Protein AF-C5LP57-F1 (afdb_monomer_lite)

Foldseek 3Di:
DVVVVVVLVVLVVVLVVVPDLVSLLVNLCVVVVDDADPVQSVLLSVQLVVVCVVDPDDDDPVVSNVSSQQSRQLDGPVVQVVVVVVDDPDHDDPPDDPRNSHGVNNVVVVVPDDCPDDPPDDDDDDDVVVVPDDDPDDDPCVVVVVCNCVSVDDD

Radius of gyration: 24.25 Å; chains: 1; bounding box: 62×37×64 Å

Organism: Perkinsus marinus (strain ATCC 50983 / TXsc) (NCBI:txid423536)

Sequence (155 aa):
MLCTVITLLFAMATALADGSSRSTFDSLRAQNKLAYTPEEELQHFNRFEEELQARPVPLSSDELAELYEETKPAIMQSLVDEVNSKQNLWTASTEQGRFYGSSLGDAKKLCGTFLNGTEELEEKVYPPEELVDIPDSFDARDAFKECKDVIGHVR

pLDDT: mean 84.33, std 17.59, range [32.75, 97.94]

Secondary structure (DSSP, 8-state):
-HHHHHHHHHHHHHHTTS--HHHHHHHHHHHHT----HHHHHHHHHHHHHHHHT-SSPPPHHHHHHHHHHHSBSS-HHHHHHHHHH--SS---S--SSSTT-BHHHHHTT------S---PPP----GGGSTT--S---HHHHTGGGHHHHT---

Structure (mmCIF, N/CA/C/O backbone):
data_AF-C5LP57-F1
#
_entry.id   AF-C5LP57-F1
#
loop_
_atom_site.group_PDB
_atom_site.id
_atom_site.type_symbol
_atom_site.label_atom_id
_atom_site.label_alt_id
_atom_site.label_comp_id
_atom_site.label_asym_id
_atom_site.label_entity_id
_atom_site.label_seq_id
_atom_site.pdbx_PDB_ins_code
_atom_site.Cartn_x
_atom_site.Cartn_y
_atom_site.Cartn_z
_atom_site.occupancy
_atom_site.B_iso_or_equiv
_atom_site.auth_seq_id
_atom_site.auth_comp_id
_atom_site.auth_asym_id
_atom_site.auth_atom_id
_atom_site.pdbx_PDB_model_num
ATOM 1 N N . MET A 1 1 ? -34.498 18.432 13.413 1.00 48.41 1 MET A N 1
ATOM 2 C CA . MET A 1 1 ? -33.038 18.445 13.168 1.00 48.41 1 MET A CA 1
ATOM 3 C C . MET A 1 1 ? -32.201 18.716 14.423 1.00 48.41 1 MET A C 1
ATOM 5 O O . MET A 1 1 ? -31.058 18.293 14.439 1.00 48.41 1 MET A O 1
ATOM 9 N N . LEU A 1 2 ? -32.743 19.327 15.491 1.00 37.47 2 LEU A N 1
ATOM 10 C CA . LEU A 1 2 ? -32.022 19.487 16.769 1.00 37.47 2 LEU A CA 1
ATOM 11 C C . LEU A 1 2 ? -31.876 18.174 17.573 1.00 37.47 2 LEU A C 1
ATOM 13 O O . LEU A 1 2 ? -30.826 17.935 18.158 1.00 37.47 2 LEU A O 1
ATOM 17 N N . CYS A 1 3 ? -32.887 17.291 17.567 1.00 32.75 3 CYS A N 1
ATOM 18 C CA . CYS A 1 3 ? -32.842 16.046 18.353 1.00 32.75 3 CYS A CA 1
ATOM 19 C C . CYS A 1 3 ? -31.726 15.085 17.928 1.00 32.75 3 CYS A C 1
ATOM 21 O O . CYS A 1 3 ? -31.125 14.459 18.788 1.00 32.75 3 CYS A O 1
ATOM 23 N N . THR A 1 4 ? -31.421 15.000 16.631 1.00 40.31 4 THR A N 1
ATOM 24 C CA . THR A 1 4 ? -30.391 14.101 16.087 1.00 40.31 4 THR A CA 1
ATOM 25 C C . THR A 1 4 ? -28.976 14.501 16.505 1.00 40.31 4 THR A C 1
ATOM 27 O O . THR A 1 4 ? -28.152 13.630 16.765 1.00 40.31 4 THR A O 1
ATOM 30 N N . VAL A 1 5 ? -28.710 15.806 16.633 1.00 40.62 5 VAL A N 1
ATOM 31 C CA . VAL A 1 5 ? -27.412 16.337 17.087 1.00 40.62 5 VAL A CA 1
ATOM 32 C C . VAL A 1 5 ? -27.225 16.106 18.589 1.00 40.62 5 VAL A C 1
ATOM 34 O O . VAL A 1 5 ? -26.138 15.744 19.029 1.00 40.62 5 VAL A O 1
ATOM 37 N N . ILE A 1 6 ? -28.303 16.228 19.372 1.00 40.06 6 ILE A N 1
ATOM 38 C CA . ILE A 1 6 ? -28.277 15.995 20.823 1.00 40.06 6 ILE A CA 1
ATOM 39 C C . ILE A 1 6 ? -28.050 14.509 21.139 1.00 40.06 6 ILE A C 1
ATOM 41 O O . ILE A 1 6 ? -27.254 14.200 22.022 1.00 40.06 6 ILE A O 1
ATOM 45 N N . THR A 1 7 ? -28.658 13.583 20.388 1.00 41.97 7 THR A N 1
ATOM 46 C CA . THR A 1 7 ? -28.369 12.141 20.524 1.00 41.97 7 THR A CA 1
ATOM 47 C C . THR A 1 7 ? -26.932 11.779 20.145 1.00 41.97 7 THR A C 1
ATOM 49 O O . THR A 1 7 ? -26.358 10.889 20.766 1.00 41.97 7 THR A O 1
ATOM 52 N N . LEU A 1 8 ? -26.328 12.479 19.176 1.00 39.22 8 LEU A N 1
ATOM 53 C CA . LEU A 1 8 ? -24.942 12.242 18.753 1.00 39.22 8 LEU A CA 1
ATOM 54 C C . LEU A 1 8 ? -23.933 12.676 19.833 1.00 39.22 8 LEU A C 1
ATOM 56 O O . LEU A 1 8 ? -23.000 11.943 20.149 1.00 39.22 8 LEU A O 1
ATOM 60 N N . LEU A 1 9 ? -24.164 13.844 20.442 1.00 38.22 9 LEU A N 1
ATOM 61 C CA . LEU A 1 9 ? -23.339 14.371 21.534 1.00 38.22 9 LEU A CA 1
ATOM 62 C C . LEU A 1 9 ? -23.459 13.527 22.812 1.00 38.22 9 LEU A C 1
ATOM 64 O O . LEU A 1 9 ? -22.467 13.315 23.506 1.00 38.22 9 LEU A O 1
ATOM 68 N N . PHE A 1 10 ? -24.650 12.995 23.107 1.00 38.62 10 PHE A N 1
ATOM 69 C CA . PHE A 1 10 ? -24.852 12.112 24.260 1.00 38.62 10 PHE A CA 1
ATOM 70 C C . PHE A 1 10 ? -24.182 10.741 24.092 1.00 38.62 10 PHE A C 1
ATOM 72 O O . PHE A 1 10 ? -23.667 10.203 25.071 1.00 38.62 10 PHE A O 1
ATOM 79 N N . ALA A 1 11 ? -24.140 10.194 22.872 1.00 39.97 11 ALA A N 1
ATOM 80 C CA . ALA A 1 11 ? -23.422 8.952 22.577 1.00 39.97 11 ALA A CA 1
ATOM 81 C C . ALA A 1 11 ? -21.897 9.117 22.742 1.00 39.97 11 ALA A C 1
ATOM 83 O O . ALA A 1 11 ? -21.249 8.265 23.344 1.00 39.97 11 ALA A O 1
ATOM 84 N N . MET A 1 12 ? -21.335 10.254 22.305 1.00 36.78 12 MET A N 1
ATOM 85 C CA . MET A 1 12 ? -19.924 10.593 22.552 1.00 36.78 12 MET A CA 1
ATOM 86 C C . MET A 1 12 ? -19.604 10.698 24.049 1.00 36.78 12 MET A C 1
ATOM 88 O O . MET A 1 12 ? -18.604 10.151 24.504 1.00 36.78 12 MET A O 1
ATOM 92 N N . ALA A 1 13 ? -20.464 11.359 24.830 1.00 40.41 13 ALA A N 1
ATOM 93 C CA . ALA A 1 13 ? -20.236 11.539 26.264 1.00 40.41 13 ALA A CA 1
ATOM 94 C C . ALA A 1 13 ? -20.374 10.234 27.073 1.00 40.41 13 ALA A C 1
ATOM 96 O O . ALA A 1 13 ? -19.735 10.091 28.111 1.00 40.41 13 ALA A O 1
ATOM 97 N N . THR A 1 14 ? -21.189 9.281 26.608 1.00 39.41 14 THR A N 1
ATOM 98 C CA . THR A 1 14 ? -21.385 7.983 27.280 1.00 39.41 14 THR A CA 1
ATOM 99 C C . THR A 1 14 ? -20.299 6.969 26.930 1.00 39.41 14 THR A C 1
ATOM 101 O O . THR A 1 14 ? -19.830 6.278 27.829 1.00 39.41 14 THR A O 1
ATOM 104 N N . ALA A 1 15 ? -19.802 6.935 25.688 1.00 41.34 15 ALA A N 1
ATOM 105 C CA . ALA A 1 15 ? -18.640 6.111 25.333 1.00 41.34 15 ALA A CA 1
ATOM 106 C C . ALA A 1 15 ? -17.362 6.553 26.074 1.00 41.34 15 ALA A C 1
ATOM 108 O O . ALA A 1 15 ? -16.585 5.705 26.512 1.00 41.34 15 ALA A O 1
ATOM 109 N N . LEU A 1 16 ? -17.201 7.868 26.291 1.00 46.62 16 LEU A N 1
ATOM 110 C CA . LEU A 1 16 ? -16.142 8.452 27.124 1.00 46.62 16 LEU A CA 1
ATOM 111 C C . LEU A 1 16 ? -16.276 8.106 28.622 1.00 46.62 16 LEU A C 1
ATOM 113 O O . LEU A 1 16 ? -15.297 8.231 29.355 1.00 46.62 16 LEU A O 1
ATOM 117 N N . ALA A 1 17 ? -17.455 7.678 29.089 1.00 39.44 17 ALA A N 1
ATOM 118 C CA . ALA A 1 17 ? -17.733 7.436 30.507 1.00 39.44 17 ALA A CA 1
ATOM 119 C C . ALA A 1 17 ? -17.504 5.980 30.966 1.00 39.44 17 ALA A C 1
ATOM 121 O O . ALA A 1 17 ? -17.326 5.766 32.163 1.00 39.44 17 ALA A O 1
ATOM 122 N N . ASP A 1 18 ? -17.458 5.000 30.052 1.00 44.00 18 ASP A N 1
ATOM 123 C CA . ASP A 1 18 ? -17.262 3.573 30.394 1.00 44.00 18 ASP A CA 1
ATOM 124 C C . ASP A 1 18 ? -15.782 3.138 30.466 1.00 44.00 18 ASP A C 1
ATOM 126 O O . ASP A 1 18 ? -15.472 2.023 30.881 1.00 44.00 18 ASP A O 1
ATOM 130 N N . GLY A 1 19 ? -14.839 4.008 30.083 1.00 56.44 19 GLY A N 1
ATOM 131 C CA . GLY A 1 19 ? -13.398 3.811 30.307 1.00 56.44 19 GLY A CA 1
ATOM 132 C C . GLY A 1 19 ? -12.732 2.651 29.548 1.00 56.44 19 GLY A C 1
ATOM 133 O O . GLY A 1 19 ? -11.554 2.386 29.781 1.00 56.44 19 GLY A O 1
ATOM 134 N N . SER A 1 20 ? -13.439 1.961 28.647 1.00 77.62 20 SER A N 1
ATOM 135 C CA . SER A 1 20 ? -12.894 0.846 27.864 1.00 77.62 20 SER A CA 1
ATOM 136 C C . SER A 1 20 ? -12.450 1.297 26.468 1.00 77.62 20 SER A C 1
ATOM 138 O O . SER A 1 20 ? -13.209 1.922 25.733 1.00 77.62 20 SER A O 1
ATOM 140 N N . SER A 1 21 ? -11.236 0.917 26.061 1.00 87.12 21 SER A N 1
ATOM 141 C CA . SER A 1 21 ? -10.704 1.032 24.687 1.00 87.12 21 SER A CA 1
ATOM 142 C C . SER A 1 21 ? -11.709 0.573 23.618 1.00 87.12 21 SER A C 1
ATOM 144 O O . SER A 1 21 ? -11.792 1.156 22.533 1.00 87.12 21 SER A O 1
ATOM 146 N N . ARG A 1 22 ? -12.514 -0.447 23.940 1.00 91.19 22 ARG A N 1
ATOM 147 C CA . ARG A 1 22 ? -13.490 -1.060 23.039 1.00 91.19 22 ARG A CA 1
ATOM 148 C C . ARG A 1 22 ? -14.668 -0.150 22.694 1.00 91.19 22 ARG A C 1
ATOM 150 O O . ARG A 1 22 ? -15.028 -0.073 21.522 1.00 91.19 22 ARG A O 1
ATOM 157 N N . SER A 1 23 ? -15.234 0.575 23.661 1.00 91.25 23 SER A N 1
ATOM 158 C CA . SER A 1 23 ? -16.378 1.467 23.400 1.00 91.25 23 SER A CA 1
ATOM 159 C C . SER A 1 23 ? -15.994 2.610 22.455 1.00 91.25 23 SER A C 1
ATOM 161 O O . SER A 1 23 ? -16.752 2.959 21.544 1.00 91.25 23 SER A O 1
ATOM 163 N N . THR A 1 24 ? -14.790 3.156 22.633 1.00 91.44 24 THR A N 1
ATOM 164 C CA . THR A 1 24 ? -14.207 4.173 21.752 1.00 91.44 24 THR A CA 1
ATOM 165 C C . THR A 1 24 ? -14.001 3.625 20.342 1.00 91.44 24 THR A C 1
ATOM 167 O O . THR A 1 24 ? -14.444 4.245 19.374 1.00 91.44 24 THR A O 1
ATOM 170 N N . PHE A 1 25 ? -13.397 2.439 20.216 1.00 93.94 25 PHE A N 1
ATOM 171 C CA . PHE A 1 25 ? -13.176 1.787 18.924 1.00 93.94 25 PHE A CA 1
ATOM 172 C C . PHE A 1 25 ? -14.486 1.540 18.162 1.00 93.94 25 PHE A C 1
ATOM 174 O O . PHE A 1 25 ? -14.606 1.909 16.993 1.00 93.94 25 PHE A O 1
ATOM 181 N N . ASP A 1 26 ? -15.493 0.966 18.827 1.00 93.00 26 ASP A N 1
ATOM 182 C CA . ASP A 1 26 ? -16.787 0.660 18.209 1.00 93.00 26 ASP A CA 1
ATOM 183 C C . ASP A 1 26 ? -17.512 1.946 17.760 1.00 93.00 26 ASP A C 1
ATOM 185 O O . ASP A 1 26 ? -18.139 1.978 16.695 1.00 93.00 26 ASP A O 1
ATOM 189 N N . SER A 1 27 ? -17.360 3.041 18.516 1.00 92.25 27 SER A N 1
ATOM 190 C CA . SER A 1 27 ? -17.898 4.359 18.155 1.00 92.25 27 SER A CA 1
ATOM 191 C C . SER A 1 27 ? -17.242 4.936 16.896 1.00 92.25 27 SER A C 1
ATOM 193 O O . SER A 1 27 ? -17.944 5.446 16.021 1.00 92.25 27 SER A O 1
ATOM 195 N N . LEU A 1 28 ? -15.914 4.838 16.773 1.00 93.81 28 LEU A N 1
ATOM 196 C CA . LEU A 1 28 ? -15.162 5.302 15.597 1.00 93.81 28 LEU A CA 1
ATOM 197 C C . LEU A 1 28 ? -15.454 4.434 14.367 1.00 93.81 28 LEU A C 1
ATOM 199 O O . LEU A 1 28 ? -15.661 4.945 13.263 1.00 93.81 28 LEU A O 1
ATOM 203 N N . ARG A 1 29 ? -15.578 3.119 14.555 1.00 92.12 29 ARG A N 1
ATOM 204 C CA . ARG A 1 29 ? -15.981 2.189 13.496 1.00 92.12 29 ARG A CA 1
ATOM 205 C C . ARG A 1 29 ? -17.354 2.533 12.921 1.00 92.12 29 ARG A C 1
ATOM 207 O O . ARG A 1 29 ? -17.515 2.562 11.699 1.00 92.12 29 ARG A O 1
ATOM 214 N N . ALA A 1 30 ? -18.339 2.801 13.780 1.00 90.81 30 ALA A N 1
ATOM 215 C CA . ALA A 1 30 ? -19.697 3.133 13.350 1.00 90.81 30 ALA A CA 1
ATOM 216 C C . ALA A 1 30 ? -19.746 4.389 12.457 1.00 90.81 30 ALA A C 1
ATOM 218 O O . ALA A 1 30 ? -20.602 4.490 11.577 1.00 90.81 30 ALA A O 1
ATOM 219 N N . GLN A 1 31 ? -18.810 5.324 12.646 1.00 88.69 31 GLN A N 1
ATOM 220 C CA . GLN A 1 31 ? -18.696 6.542 11.840 1.00 88.69 31 GLN A CA 1
ATOM 221 C C . GLN A 1 31 ? -18.073 6.282 10.459 1.00 88.69 31 GLN A C 1
ATOM 223 O O . GLN A 1 31 ? -18.538 6.848 9.469 1.00 88.69 31 GLN A O 1
ATOM 228 N N . ASN A 1 32 ? -17.077 5.394 10.374 1.00 83.75 32 ASN A N 1
ATOM 229 C CA . ASN A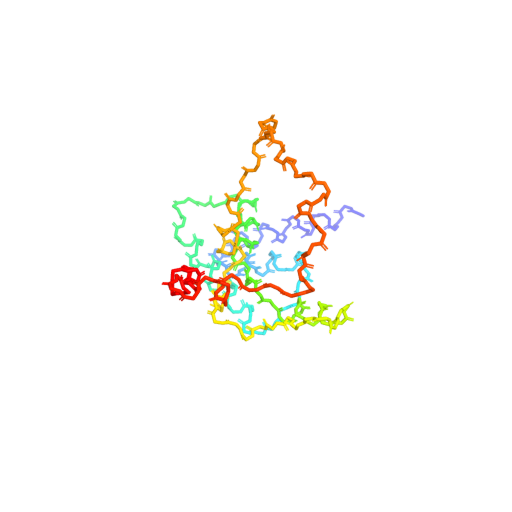 1 32 ? -16.276 5.168 9.164 1.00 83.75 32 ASN A CA 1
ATOM 230 C C . ASN A 1 32 ? -16.915 4.225 8.124 1.00 83.75 32 ASN A C 1
ATOM 232 O O . ASN A 1 32 ? -16.446 4.161 6.991 1.00 83.75 32 ASN A O 1
ATOM 236 N N . LYS A 1 33 ? -18.009 3.522 8.462 1.00 82.44 33 LYS A N 1
ATOM 237 C CA . LYS A 1 33 ? -18.785 2.652 7.541 1.00 82.44 33 LYS A CA 1
ATOM 238 C C . LYS A 1 33 ? -17.939 1.633 6.754 1.00 82.44 33 LYS A C 1
ATOM 240 O O . LYS A 1 33 ? -18.274 1.288 5.622 1.00 82.44 33 LYS A O 1
ATOM 245 N N . LEU A 1 34 ? -16.858 1.137 7.352 1.00 79.25 34 LEU A N 1
ATOM 246 C CA . LEU A 1 34 ? -15.991 0.131 6.741 1.00 79.25 34 LEU A CA 1
ATOM 247 C C . LEU A 1 34 ? -16.502 -1.287 7.031 1.00 79.25 34 LEU A C 1
ATOM 249 O O . LEU A 1 34 ? -16.909 -1.602 8.152 1.00 79.25 34 LEU A O 1
ATOM 253 N N . ALA A 1 35 ? -16.462 -2.142 6.008 1.00 85.81 35 ALA A N 1
ATOM 254 C CA . ALA A 1 35 ? -16.758 -3.564 6.129 1.00 85.81 35 ALA A CA 1
ATOM 255 C C . ALA A 1 35 ? -15.469 -4.327 6.456 1.00 85.81 35 ALA A C 1
ATOM 257 O O . ALA A 1 35 ? -14.546 -4.355 5.641 1.00 85.81 35 ALA A O 1
ATOM 258 N N . TYR A 1 36 ? -15.439 -4.929 7.644 1.00 89.19 36 TYR A N 1
ATOM 259 C CA . TYR A 1 36 ? -14.362 -5.791 8.126 1.00 89.19 36 TYR A CA 1
ATOM 260 C C . TYR A 1 36 ? -14.827 -7.247 8.131 1.00 89.19 36 TYR A C 1
ATOM 262 O O . TYR A 1 36 ? -15.983 -7.532 8.461 1.00 89.19 36 TYR A O 1
ATOM 270 N N . THR A 1 37 ? -13.914 -8.164 7.839 1.00 92.62 37 THR A N 1
ATOM 271 C CA . THR A 1 37 ? -14.008 -9.546 8.323 1.00 92.62 37 THR A CA 1
ATOM 272 C C . THR A 1 37 ? -13.789 -9.586 9.846 1.00 92.62 37 THR A C 1
ATOM 274 O O . THR A 1 37 ? -13.200 -8.653 10.405 1.00 92.62 37 THR A O 1
ATOM 277 N N . PRO A 1 38 ? -14.245 -10.639 10.552 1.00 93.31 38 PRO A N 1
ATOM 278 C CA . PRO A 1 38 ? -13.986 -10.788 11.986 1.00 93.31 38 PRO A CA 1
ATOM 279 C C . PRO A 1 38 ? -12.494 -10.721 12.346 1.00 93.31 38 PRO A C 1
ATOM 281 O O . PRO A 1 38 ? -12.125 -10.129 13.359 1.00 93.31 38 PRO A O 1
ATOM 284 N N . GLU A 1 39 ? -11.636 -11.292 11.502 1.00 92.00 39 GLU A N 1
ATOM 285 C CA . GLU A 1 39 ? -10.188 -11.329 11.692 1.00 92.00 39 GLU A CA 1
ATOM 286 C C . GLU A 1 39 ? -9.556 -9.938 11.541 1.00 92.00 39 GLU A C 1
ATOM 288 O O . GLU A 1 39 ? -8.757 -9.532 12.386 1.00 92.00 39 GLU A O 1
ATOM 293 N N . GLU A 1 40 ? -9.943 -9.179 10.511 1.00 94.38 40 GLU A N 1
ATOM 294 C CA . GLU A 1 40 ? -9.459 -7.808 10.293 1.00 94.38 40 GLU A CA 1
ATOM 295 C C . GLU A 1 40 ? -9.902 -6.864 11.412 1.00 94.38 40 GLU A C 1
ATOM 297 O O . GLU A 1 40 ? -9.127 -6.017 11.854 1.00 94.38 40 GLU A O 1
ATOM 302 N N . GLU A 1 41 ? -11.142 -7.007 11.888 1.00 94.56 41 GLU A N 1
ATOM 303 C CA . GLU A 1 41 ? -11.652 -6.203 12.996 1.00 94.56 41 GLU A CA 1
ATOM 304 C C . GLU A 1 41 ? -10.872 -6.480 14.284 1.00 94.56 41 GLU A C 1
ATOM 306 O O . GLU A 1 41 ? -10.495 -5.547 14.996 1.00 94.56 41 GLU A O 1
ATOM 311 N N . LEU A 1 42 ? -10.612 -7.757 14.578 1.00 93.81 42 LEU A N 1
ATOM 312 C CA . LEU A 1 42 ? -9.822 -8.152 15.737 1.00 93.81 42 LEU A CA 1
ATOM 313 C C . LEU A 1 42 ? -8.388 -7.621 15.633 1.00 93.81 42 LEU A C 1
ATOM 315 O O . LEU A 1 42 ? -7.867 -7.082 16.609 1.00 93.81 42 LEU A O 1
ATOM 319 N N . GLN A 1 43 ? -7.765 -7.726 14.456 1.00 93.25 43 GLN A N 1
ATOM 320 C CA . GLN A 1 43 ? -6.438 -7.166 14.204 1.00 93.25 43 GLN A CA 1
ATOM 321 C C . GLN A 1 43 ? -6.418 -5.651 14.445 1.00 93.25 43 GLN A C 1
ATOM 323 O O . GLN A 1 43 ? -5.530 -5.154 15.139 1.00 93.25 43 GLN A O 1
ATOM 328 N N . HIS A 1 44 ? -7.396 -4.925 13.897 1.00 95.75 44 HIS A N 1
ATOM 329 C CA . HIS A 1 44 ? -7.503 -3.477 14.053 1.00 95.75 44 HIS A CA 1
ATOM 330 C C . HIS A 1 44 ? -7.665 -3.087 15.521 1.00 95.75 44 HIS A C 1
ATOM 332 O O . HIS A 1 44 ? -6.920 -2.246 16.017 1.00 95.75 44 HIS A O 1
ATOM 338 N N . PHE A 1 45 ? -8.592 -3.733 16.232 1.00 95.44 45 PHE A N 1
ATOM 339 C CA . PHE A 1 45 ? -8.837 -3.443 17.640 1.00 95.44 45 PHE A CA 1
ATOM 340 C C . PHE A 1 45 ? -7.604 -3.716 18.506 1.00 95.44 45 PHE A C 1
ATOM 342 O O . PHE A 1 45 ? -7.225 -2.854 19.294 1.00 95.44 45 PHE A O 1
ATOM 349 N N . ASN A 1 46 ? -6.950 -4.869 18.330 1.00 94.75 46 ASN A N 1
ATOM 350 C CA . ASN A 1 46 ? -5.761 -5.222 19.108 1.00 94.75 46 ASN A CA 1
ATOM 351 C C . ASN A 1 46 ? -4.640 -4.195 18.912 1.00 94.75 46 ASN A C 1
ATOM 353 O O . ASN A 1 46 ? -4.026 -3.760 19.883 1.00 94.75 46 ASN A O 1
ATOM 357 N N . ARG A 1 47 ? -4.399 -3.770 17.664 1.00 95.69 47 ARG A N 1
ATOM 358 C CA . ARG A 1 47 ? -3.373 -2.766 17.365 1.00 95.69 47 ARG A CA 1
ATOM 359 C C . ARG A 1 47 ? -3.742 -1.386 17.909 1.00 95.69 47 ARG A C 1
ATOM 361 O O . ARG A 1 47 ? -2.889 -0.705 18.469 1.00 95.69 47 ARG A O 1
ATOM 368 N N . PHE A 1 48 ? -5.005 -0.986 17.765 1.00 96.00 48 PHE A N 1
ATOM 369 C CA . PHE A 1 48 ? -5.527 0.261 18.322 1.00 96.00 48 PHE A CA 1
ATOM 370 C C . PHE A 1 48 ? -5.361 0.311 19.842 1.00 96.00 48 PHE A C 1
ATOM 372 O O . PHE A 1 48 ? -4.881 1.308 20.374 1.00 96.00 48 PHE A O 1
ATOM 379 N N . GLU A 1 49 ? -5.723 -0.765 20.541 1.00 94.81 49 GLU A N 1
ATOM 380 C CA . GLU A 1 49 ? -5.595 -0.860 21.993 1.00 94.81 49 GLU A CA 1
ATOM 381 C C . GLU A 1 49 ? -4.133 -0.809 22.448 1.00 94.81 49 GLU A C 1
ATOM 383 O O . GLU A 1 49 ? -3.813 -0.038 23.354 1.00 94.81 49 GLU A O 1
ATOM 388 N N . GLU A 1 50 ? -3.249 -1.578 21.809 1.00 93.81 50 GLU A N 1
ATOM 389 C CA . GLU A 1 50 ? -1.815 -1.585 22.113 1.00 93.81 50 GLU A CA 1
ATOM 390 C C . GLU A 1 50 ? -1.210 -0.179 21.980 1.00 93.81 50 GLU A C 1
ATOM 392 O O . GLU A 1 50 ? -0.564 0.322 22.906 1.00 93.81 50 GLU A O 1
ATOM 397 N N . GLU A 1 51 ? -1.457 0.496 20.854 1.00 94.44 51 GLU A N 1
ATOM 398 C CA . GLU A 1 51 ? -0.919 1.836 20.627 1.00 94.44 51 GLU A CA 1
ATOM 399 C C . GLU A 1 51 ? -1.568 2.892 21.528 1.00 94.44 51 GLU A C 1
ATOM 401 O O . GLU A 1 51 ? -0.878 3.818 21.953 1.00 94.44 51 GLU A O 1
ATOM 406 N N . LEU A 1 52 ? -2.856 2.755 21.862 1.00 93.00 52 LEU A N 1
ATOM 407 C CA . LEU A 1 52 ? -3.547 3.653 22.789 1.00 93.00 52 LEU A CA 1
ATOM 408 C C . LEU A 1 52 ? -2.961 3.545 24.203 1.00 93.00 52 LEU A C 1
ATOM 410 O O . LEU A 1 52 ? -2.704 4.566 24.838 1.00 93.00 52 LEU A O 1
ATOM 414 N N . GLN A 1 53 ? -2.709 2.324 24.683 1.00 90.38 53 GLN A N 1
ATOM 415 C CA . GLN A 1 53 ? -2.110 2.075 25.999 1.00 90.38 53 GLN A CA 1
ATOM 416 C C . GLN A 1 53 ? -0.658 2.563 26.091 1.00 90.38 53 GLN A C 1
ATOM 418 O O . GLN A 1 53 ? -0.200 2.934 27.172 1.00 90.38 53 GLN A O 1
ATOM 423 N N . ALA A 1 54 ? 0.067 2.601 24.970 1.00 91.69 54 ALA A N 1
ATOM 424 C CA . ALA A 1 54 ? 1.426 3.133 24.913 1.00 91.69 54 ALA A CA 1
ATOM 425 C C . ALA A 1 54 ? 1.492 4.673 25.013 1.00 91.69 54 ALA A C 1
ATOM 427 O O . ALA A 1 54 ? 2.583 5.230 25.177 1.00 91.69 54 ALA A O 1
ATOM 428 N N . ARG A 1 55 ? 0.360 5.390 24.912 1.00 87.38 55 ARG A N 1
ATOM 429 C CA . ARG A 1 55 ? 0.334 6.860 24.986 1.00 87.38 55 ARG A CA 1
ATOM 430 C C . ARG A 1 55 ? 0.338 7.344 26.444 1.00 87.38 55 ARG A C 1
ATOM 432 O O . ARG A 1 55 ? -0.456 6.879 27.255 1.00 87.38 55 ARG A O 1
ATOM 439 N N . PRO A 1 56 ? 1.18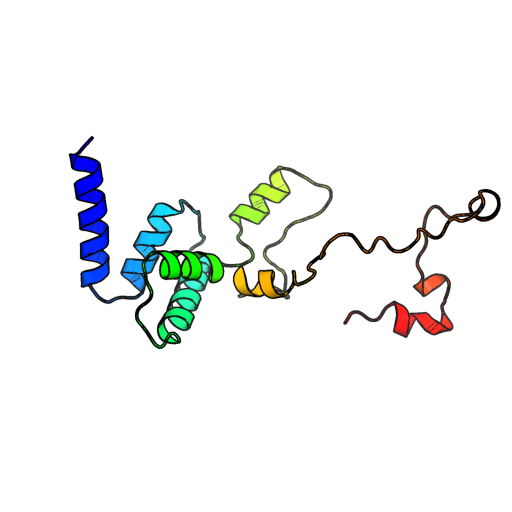9 8.327 26.792 1.00 80.12 56 PRO A N 1
ATOM 440 C CA . PRO A 1 56 ? 1.347 8.779 28.177 1.00 80.12 56 PRO A CA 1
ATOM 441 C C . PRO A 1 56 ? 0.231 9.712 28.676 1.00 80.12 56 PRO A C 1
ATOM 443 O O . PRO A 1 56 ? 0.177 10.007 29.869 1.00 80.12 56 PRO A O 1
ATOM 446 N N . VAL A 1 57 ? -0.622 10.228 27.786 1.00 82.88 57 VAL A N 1
ATOM 447 C CA . VAL A 1 57 ? -1.650 11.238 28.088 1.00 82.88 57 VAL A CA 1
ATOM 448 C C . VAL A 1 57 ? -2.951 10.848 27.380 1.00 82.88 57 VAL A C 1
ATOM 450 O O . VAL A 1 57 ? -2.878 10.295 26.279 1.00 82.88 57 VAL A O 1
ATOM 453 N N . PRO A 1 58 ? -4.132 11.134 27.969 1.00 85.25 58 PRO A N 1
ATOM 454 C CA . PRO A 1 58 ? -5.402 10.978 27.273 1.00 85.25 58 PRO A CA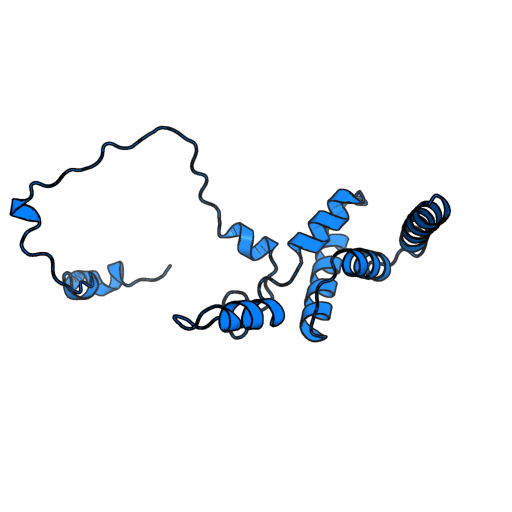 1
ATOM 455 C C . PRO A 1 58 ? -5.404 11.750 25.954 1.00 85.25 58 PRO A C 1
ATOM 457 O O . PRO A 1 58 ? -5.124 12.949 25.931 1.00 85.25 58 PRO A O 1
ATOM 460 N N . LEU A 1 59 ? -5.722 11.050 24.871 1.00 87.56 59 LEU A N 1
ATOM 461 C CA . LEU A 1 59 ? -5.828 11.634 23.542 1.00 87.56 59 LEU A CA 1
ATOM 462 C C . LEU A 1 59 ? -7.119 12.452 23.411 1.00 87.56 59 LEU A C 1
ATOM 464 O O . LEU A 1 59 ? -8.164 12.095 23.962 1.00 87.56 59 LEU A O 1
ATOM 468 N N . SER A 1 60 ? -7.051 13.543 22.655 1.00 91.12 60 SER A N 1
ATOM 469 C CA . SER A 1 60 ? -8.231 14.264 22.182 1.00 91.12 60 SER A CA 1
ATOM 470 C C . SER A 1 60 ? -9.047 13.419 21.194 1.00 91.12 60 SER A C 1
ATOM 472 O O . SER A 1 60 ? -8.592 12.390 20.693 1.00 91.12 60 SER A O 1
ATOM 474 N N . SER A 1 61 ? -10.270 13.859 20.881 1.00 89.94 61 SER A N 1
ATOM 475 C CA . SER A 1 61 ? -11.127 13.162 19.910 1.00 89.94 61 SER A CA 1
ATOM 476 C C . SER A 1 61 ? -10.481 13.047 18.524 1.00 89.94 61 SER A C 1
ATOM 478 O O . SER A 1 61 ? -10.652 12.022 17.868 1.00 89.94 61 SER A O 1
ATOM 480 N N . ASP A 1 62 ? -9.756 14.077 18.086 1.00 92.19 62 ASP A N 1
ATOM 481 C CA . ASP A 1 62 ? -9.116 14.095 16.767 1.00 92.19 62 ASP A CA 1
ATOM 482 C C . ASP A 1 62 ? -7.916 13.141 16.733 1.00 92.19 62 ASP A C 1
ATOM 484 O O . ASP A 1 62 ? -7.779 12.351 15.803 1.00 92.19 62 ASP A O 1
ATOM 488 N N . GLU A 1 63 ? -7.105 13.127 17.795 1.00 93.69 63 GLU A N 1
ATOM 489 C CA . GLU A 1 63 ? -5.983 12.190 17.938 1.00 93.69 63 GLU A CA 1
ATOM 490 C C . GLU A 1 63 ? -6.455 10.729 18.031 1.00 93.69 63 GLU A C 1
ATOM 492 O O . GLU A 1 63 ? -5.783 9.830 17.531 1.00 93.69 63 GLU A O 1
ATOM 497 N N . LEU A 1 64 ? -7.619 10.468 18.638 1.00 93.81 64 LEU A N 1
ATOM 498 C CA . LEU A 1 64 ? -8.227 9.132 18.658 1.00 93.81 64 LEU A CA 1
ATOM 499 C C . LEU A 1 64 ? -8.694 8.688 17.269 1.00 93.81 64 LEU A C 1
ATOM 501 O O . LEU A 1 64 ? -8.533 7.519 16.918 1.00 93.81 64 LEU A O 1
ATOM 505 N N . ALA A 1 65 ? -9.269 9.603 16.486 1.00 94.12 65 ALA A N 1
ATOM 506 C CA . ALA A 1 65 ? -9.672 9.321 15.114 1.00 94.12 65 ALA A CA 1
ATOM 507 C C . ALA A 1 65 ? -8.453 9.065 14.215 1.00 94.12 65 ALA A C 1
ATOM 509 O O . ALA A 1 65 ? -8.458 8.115 13.434 1.00 94.12 65 ALA A O 1
ATOM 510 N N . GLU A 1 66 ? -7.388 9.853 14.371 1.00 95.19 66 GLU A N 1
ATOM 511 C CA . GLU A 1 66 ? -6.119 9.623 13.680 1.00 95.19 66 GLU A CA 1
ATOM 512 C C . GLU A 1 66 ? -5.521 8.266 14.065 1.00 95.19 66 GLU A C 1
ATOM 514 O O . GLU A 1 66 ? -5.203 7.471 13.185 1.00 95.19 66 GLU A O 1
ATOM 519 N N . LEU A 1 67 ? -5.451 7.946 15.361 1.00 95.50 67 LEU A N 1
ATOM 520 C CA . LEU A 1 67 ? -4.953 6.653 15.828 1.00 95.50 67 LEU A CA 1
ATOM 521 C C . LEU A 1 67 ? -5.764 5.487 15.248 1.00 95.50 67 LEU A C 1
ATOM 523 O O . LEU A 1 67 ? -5.192 4.478 14.836 1.00 95.50 67 LEU A O 1
ATOM 527 N N . TYR A 1 68 ? -7.090 5.614 15.193 1.00 95.88 68 TYR A N 1
ATOM 528 C CA . TYR A 1 68 ? -7.956 4.611 14.576 1.00 95.88 68 TYR A CA 1
ATOM 529 C C . TYR A 1 68 ? -7.603 4.391 13.101 1.00 95.88 68 TYR A C 1
ATOM 531 O O . TYR A 1 68 ? -7.448 3.246 12.681 1.00 95.88 68 TYR A O 1
ATOM 539 N N . GLU A 1 69 ? -7.401 5.451 12.321 1.00 95.50 69 GLU A N 1
ATOM 540 C CA . GLU A 1 69 ? -7.011 5.317 10.913 1.00 95.50 69 GLU A CA 1
ATOM 541 C C . GLU A 1 69 ? -5.584 4.774 10.736 1.00 95.50 69 GLU A C 1
ATOM 543 O O . GLU A 1 69 ? -5.354 3.909 9.891 1.00 95.50 69 GLU A O 1
ATOM 548 N N . GLU A 1 70 ? -4.621 5.215 11.548 1.00 96.19 70 GLU A N 1
ATOM 549 C CA . GLU A 1 70 ? -3.229 4.745 11.490 1.00 96.19 70 GLU A CA 1
ATOM 550 C C . GLU A 1 70 ? -3.084 3.260 11.855 1.00 96.19 70 GLU A C 1
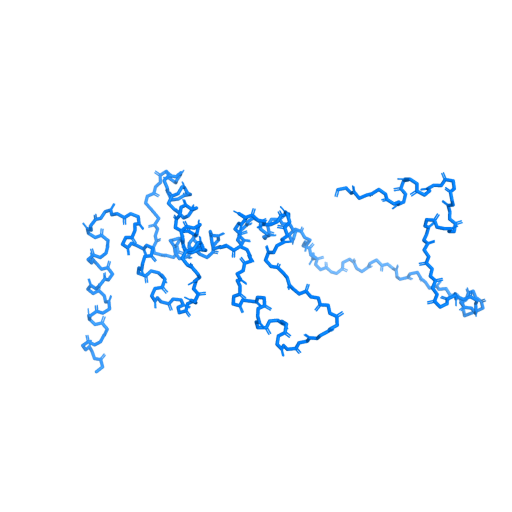ATOM 552 O O . GLU A 1 70 ? -2.204 2.569 11.334 1.00 96.19 70 GLU A O 1
ATOM 557 N N . THR A 1 71 ? -3.956 2.746 12.725 1.00 96.56 71 THR A N 1
ATOM 558 C CA . THR A 1 71 ? -3.928 1.350 13.201 1.00 96.56 71 THR A CA 1
ATOM 559 C C . THR A 1 71 ? -4.772 0.393 12.362 1.00 96.56 71 THR A C 1
ATOM 561 O O . THR A 1 71 ? -4.698 -0.822 12.557 1.00 96.56 71 THR A O 1
ATOM 564 N N . LYS A 1 72 ? -5.529 0.909 11.389 1.00 95.56 72 LYS A N 1
ATOM 565 C CA . LYS A 1 72 ? -6.320 0.106 10.451 1.00 95.56 72 LYS A CA 1
ATOM 566 C C . LYS A 1 72 ? -5.431 -0.882 9.682 1.00 95.56 72 LYS A C 1
ATOM 568 O O . LYS A 1 72 ? -4.337 -0.488 9.276 1.00 95.56 72 LYS A O 1
ATOM 573 N N . PRO A 1 73 ? -5.865 -2.133 9.427 1.00 94.81 73 PRO A N 1
ATOM 574 C CA . PRO A 1 73 ? -5.105 -3.084 8.622 1.00 94.81 73 PRO A CA 1
ATOM 575 C C . PRO A 1 73 ? -4.731 -2.498 7.255 1.00 94.81 73 PRO A C 1
ATOM 577 O O . PRO A 1 73 ? -5.575 -1.926 6.563 1.00 94.81 73 PRO A O 1
ATOM 580 N N . ALA A 1 74 ? -3.462 -2.642 6.863 1.00 93.19 74 ALA A N 1
ATOM 581 C CA . ALA A 1 74 ? -2.948 -2.086 5.609 1.00 93.19 74 ALA A CA 1
ATOM 582 C C . ALA A 1 74 ? -3.627 -2.691 4.371 1.00 93.19 74 ALA A C 1
ATOM 584 O O . ALA A 1 74 ? -3.782 -2.018 3.352 1.00 93.19 74 ALA A O 1
ATOM 585 N N . ILE A 1 75 ? -4.021 -3.963 4.459 1.00 91.69 75 ILE A N 1
ATOM 586 C CA . ILE A 1 75 ? -4.710 -4.684 3.393 1.00 91.69 75 ILE A CA 1
ATOM 587 C C . ILE A 1 75 ? -5.980 -5.291 3.969 1.00 91.69 75 ILE A C 1
ATOM 589 O O . ILE A 1 75 ? -5.931 -5.991 4.977 1.00 91.69 75 ILE A O 1
ATOM 593 N N . MET A 1 76 ? -7.101 -5.016 3.307 1.00 92.31 76 MET A N 1
ATOM 594 C CA . MET A 1 76 ? -8.409 -5.572 3.636 1.00 92.31 76 MET A CA 1
ATOM 595 C C . MET A 1 76 ? -8.979 -6.307 2.425 1.00 92.31 76 MET A C 1
ATOM 597 O O . MET A 1 76 ? -8.761 -5.889 1.284 1.00 92.31 76 MET A O 1
ATOM 601 N N . GLN A 1 77 ? -9.756 -7.360 2.660 1.00 92.75 77 GLN A N 1
ATOM 602 C CA . GLN A 1 77 ? -10.372 -8.156 1.603 1.00 92.75 77 GLN A CA 1
ATOM 603 C C . GLN A 1 77 ? -11.319 -7.316 0.742 1.00 92.75 77 GLN A C 1
ATOM 605 O O . GLN A 1 77 ? -11.292 -7.418 -0.479 1.00 92.75 77 GLN A O 1
ATOM 610 N N . SER A 1 78 ? -12.080 -6.405 1.358 1.00 92.69 78 SER A N 1
ATOM 611 C CA . SER A 1 78 ? -12.973 -5.489 0.637 1.00 92.69 78 SER A CA 1
ATOM 612 C C . SER A 1 78 ? -12.233 -4.604 -0.374 1.00 92.69 78 SER A C 1
ATOM 614 O O . SER A 1 78 ? -12.733 -4.385 -1.476 1.00 92.69 78 SER A O 1
ATOM 616 N N . LEU A 1 79 ? -11.018 -4.150 -0.040 1.00 91.38 79 LEU A N 1
ATOM 617 C CA . LEU A 1 79 ? -10.164 -3.391 -0.956 1.00 91.38 79 LEU A CA 1
ATOM 618 C C . LEU A 1 79 ? -9.648 -4.276 -2.097 1.00 91.38 79 LEU A C 1
ATOM 620 O O . LEU A 1 79 ? -9.654 -3.855 -3.251 1.00 91.38 79 LEU A O 1
ATOM 624 N N . VAL A 1 80 ? -9.212 -5.498 -1.785 1.00 93.75 80 VAL A N 1
ATOM 625 C CA . VAL A 1 80 ? -8.738 -6.464 -2.788 1.00 93.75 80 VAL A CA 1
ATOM 626 C C . VAL A 1 80 ? -9.841 -6.804 -3.791 1.00 93.75 80 VAL A C 1
ATOM 628 O O . VAL A 1 80 ? -9.602 -6.758 -5.000 1.00 93.75 80 VAL A O 1
ATOM 631 N N . ASP A 1 81 ? -11.049 -7.081 -3.304 1.00 94.88 81 ASP A N 1
ATOM 632 C CA . ASP A 1 81 ? -12.213 -7.394 -4.131 1.00 94.88 81 ASP A CA 1
ATOM 633 C C . ASP A 1 81 ? -12.587 -6.209 -5.027 1.00 94.88 81 ASP A C 1
ATOM 635 O O . ASP A 1 81 ? -12.800 -6.375 -6.230 1.00 94.88 81 ASP A O 1
ATOM 639 N N . GLU A 1 82 ? -12.609 -4.994 -4.470 1.00 94.50 82 GLU A N 1
ATOM 640 C CA . GLU A 1 82 ? -12.897 -3.784 -5.237 1.00 94.50 82 GLU A CA 1
ATOM 641 C C . GLU A 1 82 ? -11.863 -3.568 -6.350 1.00 94.50 82 GLU A C 1
ATOM 643 O O . GLU A 1 82 ? -12.237 -3.342 -7.504 1.00 94.50 82 GLU A O 1
ATOM 648 N N . VAL A 1 83 ? -10.572 -3.676 -6.031 1.00 95.44 83 VAL A N 1
ATOM 649 C CA . VAL A 1 83 ? -9.481 -3.516 -6.998 1.00 95.44 83 VAL A CA 1
ATOM 650 C C . VAL A 1 83 ? -9.599 -4.548 -8.117 1.00 95.44 83 VAL A C 1
ATOM 652 O O . VAL A 1 83 ? -9.644 -4.175 -9.289 1.00 95.44 83 VAL A O 1
ATOM 655 N N . ASN A 1 84 ? -9.712 -5.832 -7.779 1.00 97.06 84 ASN A N 1
ATOM 656 C CA . ASN A 1 84 ? -9.811 -6.911 -8.764 1.00 97.06 84 ASN A CA 1
ATOM 657 C C . ASN A 1 84 ? -11.131 -6.877 -9.561 1.00 97.06 84 ASN A C 1
ATOM 659 O O . ASN A 1 84 ? -11.193 -7.409 -10.665 1.00 97.06 84 ASN A O 1
ATOM 663 N N . SER A 1 85 ? -12.187 -6.227 -9.056 1.00 97.44 85 SER A N 1
ATOM 664 C CA . SER A 1 85 ? -13.424 -6.014 -9.824 1.00 97.44 85 SER A CA 1
ATOM 665 C C . SER A 1 85 ? -13.287 -4.939 -10.910 1.00 97.44 85 SER A C 1
ATOM 667 O O . SER A 1 85 ? -14.015 -4.962 -11.903 1.00 97.44 85 SER A O 1
ATOM 669 N N . LYS A 1 86 ? -12.360 -3.989 -10.729 1.00 97.94 86 LYS A N 1
ATOM 670 C CA . LYS A 1 86 ? -12.168 -2.831 -11.616 1.00 97.94 86 LYS A CA 1
ATOM 671 C C . LYS A 1 86 ? -11.064 -3.032 -12.654 1.00 97.94 86 LYS A C 1
ATOM 673 O O . LYS A 1 86 ? -11.026 -2.289 -13.633 1.00 97.94 86 LYS A O 1
ATOM 678 N N . GLN A 1 87 ? -10.167 -3.995 -12.453 1.00 95.94 87 GLN A N 1
ATOM 679 C CA . GLN A 1 87 ? -9.052 -4.278 -13.359 1.00 95.94 87 GLN A CA 1
ATOM 680 C C . GLN A 1 87 ? -8.672 -5.765 -13.348 1.00 95.94 87 GLN A C 1
ATOM 682 O O . GLN A 1 87 ? -8.963 -6.472 -12.390 1.00 95.94 87 GLN A O 1
ATOM 687 N N . ASN A 1 88 ? -7.995 -6.227 -14.403 1.00 95.62 88 ASN A N 1
ATOM 688 C CA . ASN A 1 88 ? -7.529 -7.612 -14.551 1.00 95.62 88 ASN A CA 1
ATOM 689 C C . ASN A 1 88 ? -6.089 -7.736 -15.098 1.00 95.62 88 ASN A C 1
ATOM 691 O O . ASN A 1 88 ? -5.710 -8.799 -15.588 1.00 95.62 88 ASN A O 1
ATOM 695 N N . LEU A 1 89 ? -5.298 -6.659 -15.053 1.00 97.31 89 LEU A N 1
ATOM 696 C CA . LEU A 1 89 ? -3.910 -6.638 -15.541 1.00 97.31 89 LEU A CA 1
ATOM 697 C C . LEU A 1 89 ? -2.927 -7.194 -14.505 1.00 97.31 89 LEU A C 1
ATOM 699 O O . LEU A 1 89 ? -1.865 -7.699 -14.859 1.00 97.31 89 LEU A O 1
ATOM 703 N N . TRP A 1 90 ? -3.278 -7.087 -13.228 1.00 96.25 90 TRP A N 1
ATOM 704 C CA . TRP A 1 90 ? -2.528 -7.618 -12.099 1.00 96.25 90 TRP A CA 1
ATOM 705 C C . TRP A 1 90 ? -3.506 -8.078 -11.015 1.00 96.25 90 TRP A C 1
ATOM 707 O O . TRP A 1 90 ? -4.696 -7.769 -11.059 1.00 96.25 90 TRP A O 1
ATOM 717 N N . THR A 1 91 ? -3.025 -8.844 -10.040 1.00 94.81 91 THR A N 1
ATOM 718 C CA . THR A 1 91 ? -3.875 -9.407 -8.984 1.00 94.81 91 THR A CA 1
ATOM 719 C C . THR A 1 91 ? -3.531 -8.774 -7.645 1.00 94.81 91 THR A C 1
ATOM 721 O O . THR A 1 91 ? -2.402 -8.897 -7.172 1.00 94.81 91 THR A O 1
ATOM 724 N N . ALA A 1 92 ? -4.505 -8.108 -7.025 1.00 94.19 92 ALA A N 1
ATOM 725 C CA . ALA A 1 92 ? -4.427 -7.740 -5.618 1.00 94.19 92 ALA A CA 1
ATOM 726 C C . ALA A 1 92 ? -4.673 -8.984 -4.753 1.00 94.19 92 ALA A C 1
ATOM 728 O O . ALA A 1 92 ? -5.512 -9.817 -5.100 1.00 94.19 92 ALA A O 1
ATOM 729 N N . SER A 1 93 ? -3.962 -9.109 -3.633 1.00 92.75 93 SER A N 1
ATOM 730 C CA . SER A 1 93 ? -4.108 -10.237 -2.710 1.00 92.75 93 SER A CA 1
ATOM 731 C C . SER A 1 93 ? -3.885 -9.802 -1.264 1.00 92.75 93 SER A C 1
ATOM 733 O O . SER A 1 93 ? -3.019 -8.972 -0.983 1.00 92.75 93 SER A O 1
ATOM 735 N N . THR A 1 94 ? -4.656 -10.391 -0.352 1.00 90.31 94 THR A N 1
ATOM 736 C CA . THR A 1 94 ? -4.436 -10.325 1.100 1.00 90.31 94 THR A CA 1
ATOM 737 C C . THR A 1 94 ? -3.290 -11.246 1.539 1.00 90.31 94 THR A C 1
ATOM 739 O O . THR A 1 94 ? -2.614 -10.961 2.528 1.00 90.31 94 THR A O 1
ATOM 742 N N . GLU A 1 95 ? -2.998 -12.296 0.764 1.00 86.62 95 GLU A N 1
ATOM 743 C CA . GLU A 1 95 ? -1.963 -13.305 1.020 1.00 86.62 95 GLU A CA 1
ATOM 744 C C . GLU A 1 95 ? -0.562 -12.825 0.616 1.00 86.62 95 GLU A C 1
ATOM 746 O O . GLU A 1 95 ? 0.110 -13.391 -0.247 1.00 86.62 95 GLU A O 1
ATOM 751 N N . GLN A 1 96 ? -0.103 -11.744 1.234 1.00 84.25 96 GLN A N 1
ATOM 752 C CA . GLN A 1 96 ? 1.238 -11.215 1.017 1.00 84.25 96 GLN A CA 1
ATOM 753 C C . GLN A 1 96 ? 2.014 -11.200 2.343 1.00 84.25 96 GLN A C 1
ATOM 755 O O . GLN A 1 96 ? 1.491 -10.847 3.394 1.00 84.25 96 GLN A O 1
ATOM 760 N N . GLY A 1 97 ? 3.275 -11.635 2.328 1.00 86.00 97 GLY A N 1
ATOM 761 C CA . GLY A 1 97 ? 4.044 -11.770 3.572 1.00 86.00 97 GLY A CA 1
ATOM 762 C C . GLY A 1 97 ? 4.492 -10.434 4.176 1.00 86.00 97 GLY A C 1
ATOM 763 O O . GLY A 1 97 ? 4.700 -10.347 5.380 1.00 86.00 97 GLY A O 1
ATOM 764 N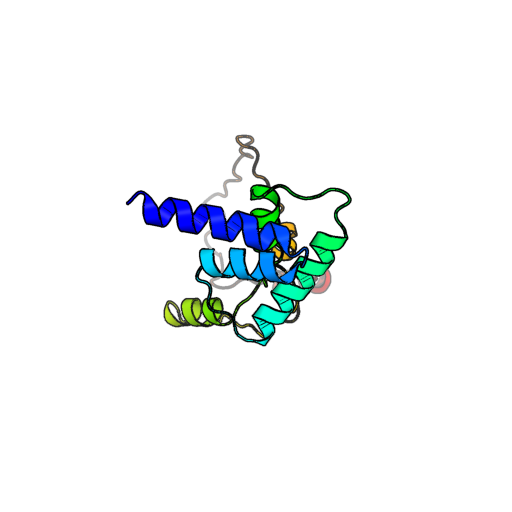 N . ARG A 1 98 ? 4.653 -9.389 3.354 1.00 86.50 98 ARG A N 1
ATOM 765 C CA . ARG A 1 98 ? 5.332 -8.140 3.745 1.00 86.50 98 ARG A CA 1
ATOM 766 C C . ARG A 1 98 ? 4.486 -7.221 4.632 1.00 86.50 98 ARG A C 1
ATOM 768 O O . ARG A 1 98 ? 5.039 -6.527 5.474 1.00 86.50 98 ARG A O 1
ATOM 775 N N . PHE A 1 99 ? 3.180 -7.209 4.419 1.00 89.31 99 PHE A N 1
ATOM 776 C CA . PHE A 1 99 ? 2.190 -6.345 5.062 1.00 89.31 99 PHE A CA 1
ATOM 777 C C . PHE A 1 99 ? 1.166 -7.142 5.881 1.00 89.31 99 PHE A C 1
ATOM 779 O O . PHE A 1 99 ? 0.188 -6.576 6.367 1.00 89.31 99 PHE A O 1
ATOM 786 N N . TYR A 1 100 ? 1.330 -8.466 6.004 1.00 86.00 100 TYR A N 1
ATOM 787 C CA . TYR A 1 100 ? 0.466 -9.264 6.872 1.00 86.00 100 TYR A CA 1
ATOM 788 C C . TYR A 1 100 ? 0.620 -8.781 8.318 1.00 86.00 100 TYR A C 1
ATOM 790 O O . TYR A 1 100 ? 1.736 -8.663 8.822 1.00 86.00 100 TYR A O 1
ATOM 798 N N . GLY A 1 101 ? -0.494 -8.466 8.978 1.00 86.31 101 GLY A N 1
ATOM 799 C CA . GLY A 1 101 ? -0.471 -7.897 10.326 1.00 86.31 101 GLY A CA 1
ATOM 800 C C . GLY A 1 101 ? -0.050 -6.420 10.402 1.00 86.31 101 GLY A C 1
ATOM 801 O O . GLY A 1 101 ? -0.124 -5.839 11.480 1.00 86.31 101 GLY A O 1
ATOM 802 N N . SER A 1 102 ? 0.367 -5.790 9.298 1.00 93.25 102 SER A N 1
ATOM 803 C CA . SER A 1 102 ? 0.774 -4.378 9.284 1.00 93.25 102 SER A CA 1
ATOM 804 C C . SER A 1 102 ? -0.426 -3.436 9.281 1.00 93.25 102 SER A C 1
ATOM 806 O O . SER A 1 102 ? -1.471 -3.740 8.695 1.00 93.25 102 SER A O 1
ATOM 808 N N . SER A 1 103 ? -0.259 -2.265 9.896 1.00 95.25 103 SER A N 1
ATOM 809 C CA . SER A 1 103 ? -1.251 -1.196 9.833 1.00 95.25 103 SER A CA 1
ATOM 810 C C . SER A 1 103 ? -1.004 -0.239 8.663 1.00 95.25 103 SER A C 1
ATOM 812 O O . SER A 1 103 ? 0.063 -0.231 8.041 1.00 95.25 103 SER A O 1
ATOM 814 N N . LEU A 1 104 ? -1.986 0.610 8.370 1.00 94.69 104 LEU A N 1
ATOM 815 C CA . LEU A 1 104 ? -1.860 1.686 7.397 1.00 94.69 104 LEU A CA 1
ATOM 816 C C . LEU A 1 104 ? -0.703 2.630 7.756 1.00 94.69 104 LEU A C 1
ATOM 818 O O . LEU A 1 104 ? 0.050 3.029 6.870 1.00 94.69 104 LEU A O 1
ATOM 822 N N . GLY A 1 105 ? -0.513 2.930 9.041 1.00 94.25 105 GLY A N 1
ATOM 823 C CA . GLY A 1 105 ? 0.621 3.716 9.522 1.00 94.25 105 GLY A CA 1
ATOM 824 C C . GLY A 1 105 ? 1.970 3.043 9.279 1.00 94.25 105 GLY A C 1
ATOM 825 O O . GLY A 1 105 ? 2.937 3.708 8.904 1.00 94.25 105 GLY A O 1
ATOM 826 N N . ASP A 1 106 ? 2.049 1.714 9.391 1.00 94.12 106 ASP A N 1
ATOM 827 C CA . ASP A 1 106 ? 3.261 0.975 9.022 1.00 94.12 106 ASP A CA 1
ATOM 828 C C . ASP A 1 106 ? 3.539 1.052 7.514 1.00 94.12 106 ASP A C 1
ATOM 830 O O . ASP A 1 106 ? 4.683 1.270 7.110 1.00 94.12 106 ASP A O 1
ATOM 834 N N . ALA A 1 107 ? 2.500 0.966 6.677 1.00 92.94 107 ALA A N 1
ATOM 835 C CA . ALA A 1 107 ? 2.635 1.152 5.234 1.00 92.94 107 ALA A CA 1
ATOM 836 C C . ALA A 1 107 ? 3.074 2.584 4.870 1.00 92.94 107 ALA A C 1
ATOM 838 O O . ALA A 1 107 ? 3.967 2.757 4.038 1.00 92.94 107 ALA A O 1
ATOM 839 N N . LYS A 1 108 ? 2.524 3.613 5.532 1.00 91.69 108 LYS A N 1
ATOM 840 C CA . LYS A 1 108 ? 2.879 5.028 5.309 1.00 91.69 108 LYS A CA 1
ATOM 841 C C . LYS A 1 108 ? 4.357 5.321 5.565 1.00 91.69 108 LYS A C 1
ATOM 843 O O . LYS A 1 108 ? 4.944 6.127 4.845 1.00 91.69 108 LYS A O 1
ATOM 848 N N . LYS A 1 109 ? 4.993 4.639 6.526 1.00 90.25 109 LYS A N 1
ATOM 849 C CA . LYS A 1 109 ? 6.440 4.780 6.798 1.00 90.25 109 LYS A CA 1
ATOM 850 C C . LYS A 1 109 ? 7.313 4.413 5.590 1.00 90.25 109 LYS A C 1
ATOM 852 O O . LYS A 1 109 ? 8.455 4.858 5.517 1.00 90.25 109 LYS A O 1
ATOM 857 N N . LEU A 1 110 ? 6.793 3.635 4.637 1.00 90.06 110 LEU A N 1
ATOM 858 C CA . LEU A 1 110 ? 7.501 3.278 3.404 1.00 90.06 110 LEU A CA 1
ATOM 859 C C . LEU A 1 110 ? 7.389 4.350 2.304 1.00 90.06 110 LEU A C 1
ATOM 861 O O . LEU A 1 110 ? 8.138 4.297 1.334 1.00 90.06 110 LEU A O 1
ATOM 865 N N . CYS A 1 111 ? 6.497 5.336 2.443 1.00 87.88 111 CYS A N 1
ATOM 866 C CA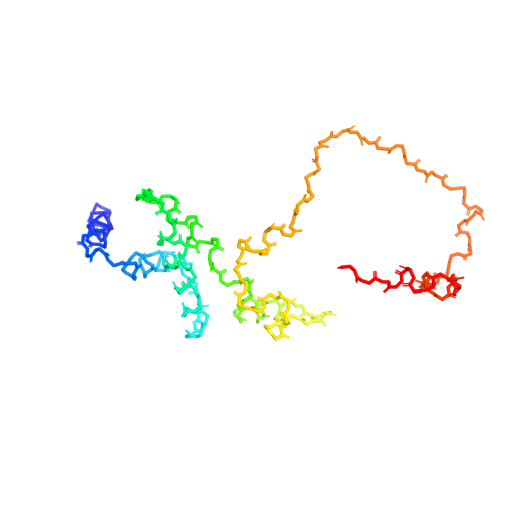 . CYS A 1 111 ? 6.219 6.361 1.427 1.00 87.88 111 CYS A CA 1
ATOM 867 C C . CYS A 1 111 ? 7.108 7.621 1.552 1.00 87.88 111 CYS A C 1
ATOM 869 O O . CYS A 1 111 ? 6.703 8.708 1.153 1.00 87.88 111 CYS A O 1
ATOM 871 N N . GLY A 1 112 ? 8.317 7.499 2.109 1.00 80.50 112 GLY A N 1
ATOM 872 C CA . GLY A 1 112 ? 9.146 8.613 2.601 1.00 80.50 112 GLY A CA 1
ATOM 873 C C . GLY A 1 112 ? 9.819 9.537 1.572 1.00 80.50 112 GLY A C 1
ATOM 874 O O . GLY A 1 112 ? 10.778 10.221 1.928 1.00 80.50 112 GLY A O 1
ATOM 875 N N . THR A 1 113 ? 9.378 9.578 0.314 1.00 76.88 113 THR A N 1
ATOM 876 C CA . THR A 1 113 ? 9.954 10.493 -0.685 1.00 76.88 113 THR A CA 1
ATOM 877 C C . THR A 1 113 ? 9.204 11.820 -0.688 1.00 76.88 113 THR A C 1
ATOM 879 O O . THR A 1 113 ? 8.142 11.951 -1.292 1.00 76.88 113 THR A O 1
ATOM 882 N N . PHE A 1 114 ? 9.785 12.828 -0.041 1.00 72.25 114 PHE A N 1
ATOM 883 C CA . PHE A 1 114 ? 9.315 14.208 -0.125 1.00 72.25 114 PHE A CA 1
ATOM 884 C C . PHE A 1 114 ? 10.002 14.913 -1.297 1.00 72.25 114 PHE A C 1
ATOM 886 O O . PHE A 1 114 ? 11.212 15.137 -1.272 1.00 72.25 114 PHE A O 1
ATOM 893 N N . LEU A 1 115 ? 9.234 15.265 -2.328 1.00 68.06 115 LEU A N 1
ATOM 894 C CA . LEU A 1 115 ? 9.705 16.129 -3.409 1.00 68.06 115 LEU A CA 1
ATOM 895 C C . LEU A 1 115 ? 9.559 17.586 -2.951 1.00 68.06 115 LEU A C 1
ATOM 897 O O . LEU A 1 115 ? 8.511 18.203 -3.129 1.00 68.06 115 LEU A O 1
ATOM 901 N N . ASN A 1 116 ? 10.595 18.132 -2.312 1.00 64.19 116 ASN A N 1
ATOM 902 C CA . ASN A 1 116 ? 10.679 19.574 -2.078 1.00 64.19 116 ASN A CA 1
ATOM 903 C C . ASN A 1 116 ? 10.986 20.249 -3.426 1.00 64.19 116 ASN A C 1
ATOM 905 O O . ASN A 1 116 ? 11.910 19.837 -4.118 1.00 64.19 116 ASN A O 1
ATOM 909 N N . GLY A 1 117 ? 10.177 21.225 -3.837 1.00 67.12 117 GLY A N 1
ATOM 910 C CA . GLY A 1 117 ? 10.170 21.723 -5.215 1.00 67.12 117 GLY A CA 1
ATOM 911 C C . GLY A 1 117 ? 11.475 22.338 -5.759 1.00 67.12 117 GLY A C 1
ATOM 912 O O . GLY A 1 117 ? 12.350 22.790 -5.026 1.00 67.12 117 GLY A O 1
ATOM 913 N N . THR A 1 118 ? 11.482 22.451 -7.094 1.00 58.81 118 THR A N 1
ATOM 914 C CA . THR A 1 118 ? 12.217 23.362 -8.008 1.00 58.81 118 THR A CA 1
ATOM 915 C C . THR A 1 118 ? 13.719 23.231 -8.255 1.00 58.81 118 THR A C 1
ATOM 917 O O . THR A 1 118 ? 14.187 23.893 -9.179 1.00 58.81 118 THR A O 1
ATOM 920 N N . GLU A 1 119 ? 14.481 22.376 -7.572 1.00 63.12 119 GLU A N 1
ATOM 921 C CA . GLU A 1 119 ? 15.785 21.976 -8.135 1.00 63.12 119 GLU A CA 1
ATOM 922 C C . GLU A 1 119 ? 15.549 20.945 -9.244 1.00 63.12 119 GLU A C 1
ATOM 924 O O . GLU A 1 119 ? 15.690 19.736 -9.063 1.00 63.12 119 GLU A O 1
ATOM 929 N N . GLU A 1 120 ? 15.103 21.442 -10.398 1.00 73.94 120 GLU A N 1
ATOM 930 C CA . GLU A 1 120 ? 15.074 20.673 -11.633 1.00 73.94 120 GLU A CA 1
ATOM 931 C C . GLU A 1 120 ? 16.524 20.363 -12.007 1.00 73.94 120 GLU A C 1
ATOM 933 O O . GLU A 1 120 ? 17.291 21.241 -12.403 1.00 73.94 120 GLU A O 1
ATOM 938 N N . LEU A 1 121 ? 16.921 19.106 -11.815 1.00 81.88 121 LEU A N 1
ATOM 939 C CA . LEU A 1 121 ? 18.173 18.608 -12.365 1.00 81.88 121 LEU A CA 1
ATOM 940 C C . LEU A 1 121 ? 18.115 18.762 -13.885 1.00 81.88 121 LEU A C 1
ATOM 942 O O . LEU A 1 121 ? 17.091 18.455 -14.497 1.00 81.88 121 LEU A O 1
ATOM 946 N N . GLU A 1 122 ? 19.212 19.221 -14.486 1.00 88.62 122 GLU A N 1
ATOM 947 C CA . GLU A 1 122 ? 19.288 19.345 -15.939 1.00 88.62 122 GLU A CA 1
ATOM 948 C C . GLU A 1 122 ? 18.980 17.997 -16.603 1.00 88.62 122 GLU A C 1
ATOM 950 O O . GLU A 1 122 ? 19.565 16.960 -16.268 1.00 88.62 122 GLU A O 1
ATOM 955 N N . GLU A 1 123 ? 18.047 18.012 -17.554 1.00 87.94 123 GLU A N 1
ATOM 956 C CA . GLU A 1 123 ? 17.700 16.824 -18.318 1.00 87.94 123 GLU A CA 1
ATOM 957 C C . GLU A 1 123 ? 18.874 16.425 -19.218 1.00 87.94 123 GLU A C 1
ATOM 959 O O . GLU A 1 123 ? 19.380 17.212 -20.022 1.00 87.94 123 GLU A O 1
ATOM 964 N N . LYS A 1 124 ? 19.304 15.167 -19.112 1.00 89.19 124 LYS A N 1
ATOM 965 C CA . LYS A 1 124 ? 20.324 14.619 -20.000 1.00 89.19 124 LYS A CA 1
ATOM 966 C C . LYS A 1 124 ? 19.694 14.222 -21.335 1.00 89.19 124 LYS A C 1
ATOM 968 O O . LYS A 1 124 ? 19.009 13.206 -21.421 1.00 89.19 124 LYS A O 1
ATOM 973 N N . VAL A 1 125 ? 19.987 14.996 -22.378 1.00 90.25 125 VAL A N 1
ATOM 974 C CA . VAL A 1 125 ? 19.499 14.755 -23.743 1.00 90.25 125 VAL A CA 1
ATOM 975 C C . VAL A 1 125 ? 20.471 13.865 -24.521 1.00 90.25 125 VAL A C 1
ATOM 977 O O . VAL A 1 125 ? 21.683 14.084 -24.496 1.00 90.25 125 VAL A O 1
ATOM 980 N N . TYR A 1 126 ? 19.921 12.884 -25.237 1.00 87.62 126 TYR A N 1
ATOM 981 C CA . TYR A 1 126 ? 20.649 11.993 -26.140 1.00 87.62 126 TYR A CA 1
ATOM 982 C C . TYR A 1 126 ? 20.280 12.310 -27.595 1.00 87.62 126 TYR A C 1
ATOM 984 O O . TYR A 1 126 ? 19.105 12.566 -27.877 1.00 87.62 126 TYR A O 1
ATOM 992 N N . PRO A 1 127 ? 21.245 12.320 -28.529 1.00 90.56 127 PRO A N 1
ATOM 993 C CA . PRO A 1 127 ? 20.954 12.577 -29.930 1.00 90.56 127 PRO A CA 1
ATOM 994 C C . PRO A 1 127 ? 20.185 11.393 -30.560 1.00 90.56 127 PRO A C 1
ATOM 996 O O . PRO A 1 127 ? 20.410 10.246 -30.165 1.00 90.56 127 PRO A O 1
ATOM 999 N N . PRO A 1 128 ? 19.278 11.626 -31.532 1.00 86.62 128 PRO A N 1
ATOM 1000 C CA . PRO A 1 128 ? 18.413 10.579 -32.090 1.00 86.62 128 PRO A CA 1
ATOM 1001 C C . PRO A 1 128 ? 19.160 9.362 -32.645 1.00 86.62 128 PRO A C 1
ATOM 1003 O O . PRO A 1 128 ? 18.673 8.243 -32.525 1.00 86.62 128 PRO A O 1
ATOM 1006 N N . GLU A 1 129 ? 20.345 9.568 -33.216 1.00 88.69 129 GLU A N 1
ATOM 1007 C CA . GLU A 1 129 ? 21.234 8.515 -33.710 1.00 88.69 129 GLU A CA 1
ATOM 1008 C C . GLU A 1 129 ? 21.680 7.512 -32.630 1.00 88.69 129 GLU A C 1
ATOM 1010 O O . GLU A 1 129 ? 21.940 6.359 -32.960 1.00 88.69 129 GLU A O 1
ATOM 1015 N N . GLU A 1 130 ? 21.717 7.903 -31.351 1.00 83.75 130 GLU A N 1
ATOM 1016 C CA . GLU A 1 130 ? 22.025 7.004 -30.227 1.00 83.75 130 GLU A CA 1
ATOM 1017 C C . GLU A 1 130 ? 20.804 6.193 -29.755 1.00 83.75 130 GLU A C 1
ATOM 1019 O O . GLU A 1 130 ? 20.949 5.252 -28.976 1.00 83.75 130 GLU A O 1
ATOM 1024 N N . LEU A 1 131 ? 19.598 6.531 -30.227 1.00 82.75 131 LEU A N 1
ATOM 1025 C CA . LEU A 1 131 ? 18.331 5.931 -29.789 1.00 82.75 131 LEU A CA 1
ATOM 1026 C C . LEU A 1 131 ? 17.731 4.954 -30.816 1.00 82.75 131 LEU A C 1
ATOM 1028 O O . LEU A 1 131 ? 16.636 4.438 -30.602 1.00 82.75 131 LEU A O 1
ATOM 1032 N N . VAL A 1 132 ? 18.421 4.703 -31.935 1.00 82.12 132 VAL A N 1
ATOM 1033 C CA . VAL A 1 132 ? 17.894 3.928 -33.077 1.00 82.12 132 VAL A CA 1
ATOM 1034 C C . VAL A 1 132 ? 17.784 2.425 -32.781 1.00 82.12 132 VAL A C 1
ATOM 1036 O O . VAL A 1 132 ? 16.897 1.768 -33.318 1.00 82.12 132 VAL A O 1
ATOM 1039 N N . ASP A 1 133 ? 18.624 1.895 -31.888 1.00 85.94 133 ASP A N 1
ATOM 1040 C CA . ASP A 1 133 ? 18.779 0.449 -31.658 1.00 85.94 133 ASP A CA 1
ATOM 1041 C C . ASP A 1 133 ? 18.324 -0.003 -30.251 1.00 85.94 133 ASP A C 1
ATOM 1043 O O . ASP A 1 133 ? 18.882 -0.937 -29.668 1.00 85.94 133 ASP A O 1
ATOM 1047 N N . ILE A 1 134 ? 17.318 0.659 -29.666 1.00 90.00 134 ILE A N 1
ATOM 1048 C CA . ILE A 1 134 ? 16.775 0.274 -28.351 1.00 90.00 134 ILE A CA 1
ATOM 1049 C C . ILE A 1 134 ? 15.894 -0.981 -28.504 1.00 90.00 134 ILE A C 1
ATOM 1051 O O . ILE A 1 134 ? 14.942 -0.958 -29.285 1.00 90.00 134 ILE A O 1
ATOM 1055 N N . PRO A 1 135 ? 16.165 -2.075 -27.768 1.00 92.56 135 PRO A N 1
ATOM 1056 C CA . PRO A 1 135 ? 15.403 -3.313 -27.900 1.00 92.56 135 PRO A CA 1
ATOM 1057 C C . PRO A 1 135 ? 14.011 -3.220 -27.257 1.00 92.56 135 PRO A C 1
ATOM 1059 O O . PRO A 1 135 ? 13.823 -2.535 -26.253 1.00 92.56 135 PRO A O 1
ATOM 1062 N N . ASP A 1 136 ? 13.064 -4.019 -27.761 1.00 94.44 136 ASP A N 1
ATOM 1063 C CA . ASP A 1 136 ? 11.700 -4.135 -27.206 1.00 94.44 136 ASP A CA 1
ATOM 1064 C C . ASP A 1 136 ? 11.669 -4.671 -25.759 1.00 94.44 136 ASP A C 1
ATOM 1066 O O . ASP A 1 136 ? 10.686 -4.504 -25.037 1.00 94.44 136 ASP A O 1
ATOM 1070 N N . SER A 1 137 ? 12.737 -5.348 -25.325 1.00 95.94 137 SER A N 1
ATOM 1071 C CA . SER A 1 137 ? 12.907 -5.856 -23.966 1.00 95.94 137 SER A CA 1
ATOM 1072 C C . SER A 1 137 ? 14.362 -5.721 -23.530 1.00 95.94 137 SER A C 1
ATOM 1074 O O . SER A 1 137 ? 15.281 -6.058 -24.279 1.00 95.94 137 SER A O 1
ATOM 1076 N N . PHE A 1 138 ? 14.572 -5.237 -22.307 1.00 95.00 138 PHE A N 1
ATOM 1077 C CA . PHE A 1 138 ? 15.892 -5.060 -21.721 1.00 95.00 138 PHE A CA 1
ATOM 1078 C C . PHE A 1 138 ? 15.875 -5.443 -20.239 1.00 95.00 138 PHE A C 1
ATOM 1080 O O . PHE A 1 138 ? 15.077 -4.915 -19.466 1.00 95.00 138 PHE A O 1
ATOM 1087 N N . ASP A 1 139 ? 16.797 -6.319 -19.840 1.00 96.50 139 ASP A N 1
ATOM 1088 C CA . ASP A 1 139 ? 17.102 -6.622 -18.442 1.00 96.50 139 ASP A CA 1
ATOM 1089 C C . ASP A 1 139 ? 18.588 -6.341 -18.187 1.00 96.50 139 ASP A C 1
ATOM 1091 O O . ASP A 1 139 ? 19.478 -6.941 -18.799 1.00 96.50 139 ASP A O 1
ATOM 1095 N N . ALA A 1 140 ? 18.874 -5.426 -17.260 1.00 96.56 140 ALA A N 1
ATOM 1096 C CA . ALA A 1 140 ? 20.240 -5.044 -16.918 1.00 96.56 140 ALA A CA 1
ATOM 1097 C C . ALA A 1 140 ? 21.074 -6.230 -16.394 1.00 96.56 140 ALA A C 1
ATOM 1099 O O . ALA A 1 140 ? 22.292 -6.248 -16.571 1.00 96.56 140 ALA A O 1
ATOM 1100 N N . ARG A 1 141 ? 20.441 -7.242 -15.787 1.00 96.56 141 ARG A N 1
ATOM 1101 C CA . ARG A 1 141 ? 21.121 -8.448 -15.287 1.00 96.56 141 ARG A CA 1
ATOM 1102 C C . ARG A 1 141 ? 21.657 -9.315 -16.427 1.00 96.56 141 ARG A C 1
ATOM 1104 O O . ARG A 1 141 ? 22.707 -9.937 -16.272 1.00 96.56 141 ARG A O 1
ATOM 1111 N N . ASP A 1 142 ? 20.967 -9.323 -17.566 1.00 96.81 142 ASP A N 1
ATOM 1112 C CA . ASP A 1 142 ? 21.368 -10.076 -18.757 1.00 96.81 142 ASP A CA 1
ATOM 1113 C C . ASP A 1 142 ? 22.416 -9.327 -19.584 1.00 96.81 142 ASP A C 1
ATOM 1115 O O . ASP A 1 142 ? 23.334 -9.950 -20.126 1.00 96.81 142 ASP A O 1
ATOM 1119 N N . ALA A 1 143 ? 22.308 -7.996 -19.651 1.00 95.81 143 ALA A N 1
ATOM 1120 C CA . ALA A 1 143 ? 23.263 -7.138 -20.352 1.00 95.81 143 ALA A CA 1
ATOM 1121 C C . ALA A 1 143 ? 24.609 -7.024 -19.611 1.00 95.81 143 ALA A C 1
ATOM 1123 O O . ALA A 1 143 ? 25.666 -7.009 -20.241 1.00 95.81 143 ALA A O 1
ATOM 1124 N N . PHE A 1 144 ? 24.587 -7.002 -18.274 1.00 96.50 144 PHE A N 1
ATOM 1125 C CA . PHE A 1 144 ? 25.770 -6.845 -17.422 1.00 96.50 144 PHE A CA 1
ATOM 1126 C C . PHE A 1 144 ? 25.980 -8.071 -16.521 1.00 96.50 144 PHE A C 1
ATOM 1128 O O . PHE A 1 144 ? 25.966 -7.973 -15.293 1.00 96.50 144 PHE A O 1
ATOM 1135 N N . LYS A 1 145 ? 26.188 -9.242 -17.138 1.00 97.06 145 LYS A N 1
ATOM 1136 C CA . LYS A 1 145 ? 26.224 -10.554 -16.454 1.00 97.06 145 LYS A CA 1
ATOM 1137 C C . LYS A 1 145 ? 27.208 -10.640 -15.289 1.00 97.06 145 LYS A C 1
ATOM 1139 O O . LYS A 1 145 ? 26.867 -11.220 -14.262 1.00 97.06 145 LYS A O 1
ATOM 1144 N N . GLU A 1 146 ? 28.386 -10.033 -15.424 1.00 97.62 146 GLU A N 1
ATOM 1145 C CA . GLU A 1 146 ? 29.414 -10.002 -14.369 1.00 97.62 146 GLU A CA 1
ATOM 1146 C C . GLU A 1 146 ? 28.958 -9.228 -13.115 1.00 97.62 146 GLU A C 1
ATOM 1148 O O . GLU A 1 146 ? 29.492 -9.427 -12.028 1.00 97.62 146 GLU A O 1
ATOM 1153 N N . CYS A 1 147 ? 27.937 -8.374 -13.247 1.00 97.00 147 CYS A N 1
ATOM 1154 C CA . CYS A 1 147 ? 27.364 -7.558 -12.174 1.00 97.00 147 CYS A CA 1
ATOM 1155 C C . CYS A 1 147 ? 25.944 -7.994 -11.778 1.00 97.00 147 CYS A C 1
ATOM 1157 O O . CYS A 1 147 ? 25.300 -7.309 -10.977 1.00 97.00 147 CYS A O 1
ATOM 1159 N N . LYS A 1 148 ? 25.431 -9.106 -12.322 1.00 96.81 148 LYS A N 1
ATOM 1160 C CA . LYS A 1 148 ? 24.026 -9.517 -12.154 1.00 96.81 148 LYS A CA 1
ATOM 1161 C C . LYS A 1 148 ? 23.611 -9.641 -10.687 1.00 96.81 148 LYS A C 1
ATOM 1163 O O . LYS A 1 148 ? 22.481 -9.306 -10.351 1.00 96.81 148 LYS A O 1
ATOM 1168 N N . ASP A 1 149 ? 24.527 -10.083 -9.825 1.00 95.88 149 ASP A N 1
ATOM 1169 C CA . ASP A 1 149 ? 24.244 -10.325 -8.410 1.00 95.88 149 ASP A CA 1
ATOM 1170 C C . ASP A 1 149 ? 24.123 -9.009 -7.638 1.00 95.88 149 ASP A C 1
ATOM 1172 O O . ASP A 1 149 ? 23.364 -8.932 -6.682 1.00 95.88 149 ASP A O 1
ATOM 1176 N N . VAL A 1 150 ? 24.819 -7.955 -8.081 1.00 95.75 150 VAL A N 1
ATOM 1177 C CA . VAL A 1 150 ? 24.705 -6.605 -7.508 1.00 95.75 150 VAL A CA 1
ATOM 1178 C C . VAL A 1 150 ? 23.447 -5.913 -8.027 1.00 95.75 150 VAL A C 1
ATOM 1180 O O . VAL A 1 150 ? 22.702 -5.327 -7.247 1.00 95.75 150 VAL A O 1
ATOM 1183 N N . ILE A 1 151 ? 23.193 -5.999 -9.335 1.00 96.06 151 ILE A N 1
ATOM 1184 C CA . ILE A 1 151 ? 22.040 -5.368 -9.995 1.00 96.06 151 ILE A CA 1
ATOM 1185 C C . ILE A 1 151 ? 20.725 -6.020 -9.549 1.00 96.06 151 ILE A C 1
ATOM 1187 O O . ILE A 1 151 ? 19.739 -5.335 -9.304 1.00 96.06 151 ILE A O 1
ATOM 1191 N N . GLY A 1 152 ? 20.705 -7.348 -9.441 1.00 94.81 152 GLY A N 1
ATOM 1192 C CA . GLY A 1 152 ? 19.527 -8.126 -9.065 1.00 94.81 152 GLY A CA 1
ATOM 1193 C C . GLY A 1 152 ? 19.281 -8.220 -7.560 1.00 94.81 152 GLY A C 1
ATOM 1194 O O . GLY A 1 152 ? 18.340 -8.902 -7.152 1.00 94.81 152 GLY A O 1
ATOM 1195 N N . HIS A 1 153 ? 20.110 -7.586 -6.728 1.00 96.25 153 HIS A N 1
ATOM 1196 C CA . HIS A 1 153 ? 19.958 -7.646 -5.281 1.00 96.25 153 HIS A CA 1
ATOM 1197 C C . HIS A 1 153 ? 18.800 -6.761 -4.801 1.00 96.25 153 HIS A C 1
ATOM 1199 O O . HIS A 1 153 ? 18.879 -5.532 -4.844 1.00 96.25 153 HIS A O 1
ATOM 1205 N N . VAL A 1 154 ? 17.738 -7.392 -4.297 1.00 91.25 154 VAL A N 1
ATOM 1206 C CA . VAL A 1 154 ? 16.617 -6.711 -3.634 1.00 91.25 154 VAL A CA 1
ATOM 1207 C C . VAL A 1 154 ? 17.012 -6.391 -2.189 1.00 91.25 154 VAL A C 1
ATOM 1209 O O . VAL A 1 154 ? 17.391 -7.301 -1.452 1.00 91.25 154 VAL A O 1
ATOM 1212 N N . ARG A 1 155 ? 16.936 -5.110 -1.809 1.00 84.25 155 ARG A N 1
ATOM 1213 C CA . ARG A 1 155 ? 17.250 -4.607 -0.460 1.00 84.25 155 ARG A CA 1
ATOM 1214 C C . ARG A 1 155 ? 16.024 -4.530 0.444 1.00 84.25 155 ARG A C 1
ATOM 1216 O O . ARG A 1 155 ? 14.909 -4.304 -0.084 1.00 84.25 155 ARG A O 1
#